Protein AF-A0A4U1FD34-F1 (afdb_monomer_lite)

Structure (mmCIF, N/CA/C/O backbone):
data_AF-A0A4U1FD34-F1
#
_entry.id   AF-A0A4U1FD34-F1
#
loop_
_atom_site.group_PDB
_atom_site.id
_atom_site.type_symbol
_atom_site.label_atom_id
_atom_site.label_alt_id
_atom_site.label_comp_id
_atom_site.label_asym_id
_atom_site.label_entity_id
_atom_site.label_seq_id
_atom_site.pdbx_PDB_ins_code
_atom_site.Cartn_x
_atom_site.Cartn_y
_atom_site.Cartn_z
_atom_site.occupancy
_atom_site.B_iso_or_equiv
_atom_site.auth_seq_id
_atom_site.auth_comp_id
_atom_site.auth_asym_id
_atom_site.auth_atom_id
_atom_site.pdbx_PDB_model_num
ATOM 1 N N . ASP A 1 1 ? -0.999 -6.916 -18.735 1.00 81.25 1 ASP A N 1
ATOM 2 C CA . ASP A 1 1 ? 0.150 -6.482 -19.553 1.00 81.25 1 ASP A CA 1
ATOM 3 C C . ASP A 1 1 ? 0.754 -7.635 -20.318 1.00 81.25 1 ASP A C 1
ATOM 5 O O . ASP A 1 1 ? 0.758 -8.758 -19.823 1.00 81.25 1 ASP A O 1
ATOM 9 N N . ILE A 1 2 ? 1.242 -7.348 -21.522 1.00 93.44 2 ILE A N 1
ATOM 10 C CA . ILE A 1 2 ? 2.091 -8.255 -22.298 1.00 93.44 2 ILE A CA 1
ATOM 11 C C . ILE A 1 2 ? 3.536 -7.967 -21.872 1.00 93.44 2 ILE A C 1
ATOM 13 O O . ILE A 1 2 ? 3.944 -6.807 -21.865 1.00 93.44 2 ILE A O 1
ATOM 17 N N . LEU A 1 3 ? 4.291 -8.997 -21.482 1.00 95.44 3 LEU A N 1
ATOM 18 C CA . LEU A 1 3 ? 5.647 -8.854 -20.942 1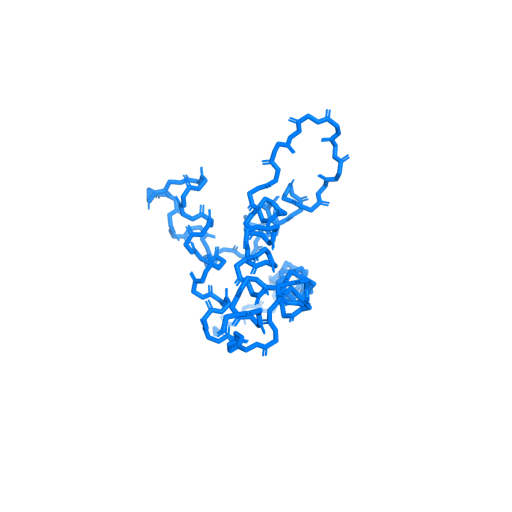.00 95.44 3 LEU A CA 1
ATOM 19 C C . LEU A 1 3 ? 6.698 -9.394 -21.914 1.00 95.44 3 LEU A C 1
ATOM 21 O O . LEU A 1 3 ? 6.504 -10.446 -22.521 1.00 95.44 3 LEU A O 1
ATOM 25 N N . ASP A 1 4 ? 7.838 -8.707 -21.998 1.00 96.81 4 ASP A N 1
ATOM 26 C CA . ASP A 1 4 ? 9.045 -9.248 -22.624 1.00 96.81 4 ASP A CA 1
ATOM 27 C C . ASP A 1 4 ? 9.757 -10.196 -21.646 1.00 96.81 4 ASP A C 1
ATOM 29 O O . ASP A 1 4 ? 9.964 -9.885 -20.465 1.00 96.81 4 ASP A O 1
ATOM 33 N N . TRP A 1 5 ? 10.161 -11.367 -22.135 1.00 97.56 5 TRP A N 1
ATOM 34 C CA . TRP A 1 5 ? 10.836 -12.382 -21.330 1.00 97.56 5 TRP A CA 1
ATOM 35 C C . TRP A 1 5 ? 12.118 -11.840 -20.686 1.00 97.56 5 TRP A C 1
ATOM 37 O O . TRP A 1 5 ? 12.378 -12.097 -19.509 1.00 97.56 5 TRP A O 1
ATOM 47 N N . LYS A 1 6 ? 12.887 -11.016 -21.414 1.00 97.94 6 LYS A N 1
ATOM 48 C CA . LYS A 1 6 ? 14.163 -10.468 -20.920 1.00 97.94 6 LYS A CA 1
ATOM 49 C C . LYS A 1 6 ? 13.998 -9.583 -19.680 1.00 97.94 6 LYS A C 1
ATOM 51 O O . LYS A 1 6 ? 14.897 -9.540 -18.844 1.00 97.94 6 LYS A O 1
ATOM 56 N N . THR A 1 7 ? 12.861 -8.901 -19.532 1.00 96.94 7 THR A N 1
ATOM 57 C CA . THR A 1 7 ? 12.578 -7.995 -18.402 1.00 96.94 7 THR A CA 1
ATOM 58 C C . THR A 1 7 ? 11.656 -8.613 -17.348 1.00 96.94 7 THR A C 1
ATOM 60 O O . THR A 1 7 ? 11.481 -8.044 -16.266 1.00 96.94 7 THR A O 1
ATOM 63 N N . SER A 1 8 ? 11.124 -9.812 -17.611 1.00 97.56 8 SER A N 1
ATOM 64 C CA . SER A 1 8 ? 10.132 -10.485 -16.765 1.00 97.56 8 SER A CA 1
ATOM 65 C C . SER A 1 8 ? 10.619 -10.712 -15.333 1.00 97.56 8 SER A C 1
ATOM 67 O O . SER A 1 8 ? 9.857 -10.511 -14.390 1.00 97.56 8 SER A O 1
ATOM 69 N N . ARG A 1 9 ? 11.900 -11.052 -15.131 1.00 98.12 9 ARG A N 1
ATOM 70 C CA . ARG A 1 9 ? 12.464 -11.235 -13.780 1.00 98.12 9 ARG A CA 1
ATOM 71 C C . ARG A 1 9 ? 12.331 -9.968 -12.929 1.00 98.12 9 ARG A C 1
ATOM 73 O O . ARG A 1 9 ? 11.856 -10.039 -11.799 1.00 98.12 9 ARG A O 1
ATOM 80 N N . THR A 1 10 ? 12.738 -8.820 -13.468 1.00 97.56 10 THR A N 1
ATOM 81 C CA . THR A 1 10 ? 12.664 -7.531 -12.764 1.00 97.56 10 THR A CA 1
ATOM 82 C C . THR A 1 10 ? 11.215 -7.120 -12.533 1.00 97.56 10 THR A C 1
ATOM 84 O O . THR A 1 10 ? 10.878 -6.656 -11.445 1.00 97.56 10 THR A O 1
ATOM 87 N N . PHE A 1 11 ? 10.347 -7.342 -13.525 1.00 97.12 11 PHE A N 1
ATOM 88 C CA . PHE A 1 11 ? 8.917 -7.084 -13.392 1.00 97.12 11 PHE A CA 1
ATOM 89 C C . PHE A 1 11 ? 8.306 -7.877 -12.230 1.00 97.12 11 PHE A C 1
ATOM 91 O O . PHE A 1 11 ? 7.717 -7.282 -11.328 1.00 97.12 11 PHE A O 1
ATOM 98 N N . PHE A 1 12 ? 8.479 -9.203 -12.214 1.00 97.75 12 PHE A N 1
ATOM 99 C CA . PHE A 1 12 ? 7.890 -10.059 -11.184 1.00 97.75 12 PHE A CA 1
ATOM 100 C C . PHE A 1 12 ? 8.485 -9.817 -9.802 1.00 97.75 12 PHE A C 1
ATOM 102 O O . PHE A 1 12 ? 7.744 -9.886 -8.826 1.00 97.75 12 PHE A O 1
ATOM 109 N N . TYR A 1 13 ? 9.774 -9.482 -9.708 1.00 98.19 13 TYR A N 1
ATOM 110 C CA . TYR A 1 13 ? 10.388 -9.101 -8.438 1.00 98.19 13 TYR A CA 1
ATOM 111 C C . TYR A 1 13 ? 9.633 -7.938 -7.779 1.00 98.19 13 TYR A C 1
ATOM 113 O O . TYR A 1 13 ? 9.143 -8.071 -6.657 1.00 98.19 13 TYR A O 1
ATOM 121 N N . TRP A 1 14 ? 9.470 -6.821 -8.495 1.00 98.38 14 TRP A N 1
ATOM 122 C CA . TRP A 1 14 ? 8.778 -5.653 -7.948 1.00 98.38 14 TRP A CA 1
ATOM 123 C C . TRP A 1 14 ? 7.280 -5.891 -7.794 1.00 98.38 14 TRP A C 1
ATOM 125 O O . TRP A 1 14 ? 6.690 -5.475 -6.799 1.00 98.38 14 TRP A O 1
ATOM 135 N N . ARG A 1 15 ? 6.654 -6.590 -8.747 1.00 97.88 15 ARG A N 1
ATOM 136 C CA . ARG A 1 15 ? 5.218 -6.873 -8.696 1.00 97.88 15 ARG A CA 1
ATOM 137 C C . ARG A 1 15 ? 4.854 -7.747 -7.501 1.00 97.88 15 ARG A C 1
ATOM 139 O O . ARG A 1 15 ? 3.903 -7.428 -6.797 1.00 97.88 15 ARG A O 1
ATOM 146 N N . LEU A 1 16 ? 5.596 -8.825 -7.255 1.00 98.31 16 LEU A N 1
ATOM 147 C CA . LEU A 1 16 ? 5.333 -9.710 -6.124 1.00 98.31 16 LEU A CA 1
ATOM 148 C C . LEU A 1 16 ? 5.584 -8.993 -4.796 1.00 98.31 16 LEU A C 1
ATOM 150 O O . LEU A 1 16 ? 4.756 -9.075 -3.894 1.00 98.31 16 LEU A O 1
ATOM 154 N N . ARG A 1 17 ? 6.684 -8.239 -4.694 1.00 98.31 17 ARG A N 1
ATOM 155 C CA . ARG A 1 17 ? 7.003 -7.452 -3.497 1.00 98.31 17 ARG A CA 1
ATOM 156 C C . ARG A 1 17 ? 5.907 -6.433 -3.176 1.00 98.31 17 ARG A C 1
ATOM 158 O O . ARG A 1 17 ? 5.470 -6.362 -2.033 1.00 98.31 17 ARG A O 1
ATOM 165 N N . ARG A 1 18 ? 5.393 -5.731 -4.193 1.00 97.56 18 ARG A N 1
ATOM 166 C CA . ARG A 1 18 ? 4.227 -4.843 -4.070 1.00 97.56 18 ARG A CA 1
ATOM 167 C C . ARG A 1 18 ? 3.020 -5.584 -3.508 1.00 97.56 18 ARG A C 1
ATOM 169 O O . ARG A 1 18 ? 2.441 -5.126 -2.533 1.00 97.56 18 ARG A O 1
ATOM 176 N N . LEU A 1 19 ? 2.646 -6.713 -4.114 1.00 96.88 19 LEU A N 1
ATOM 177 C CA . LEU A 1 19 ? 1.459 -7.471 -3.709 1.00 96.88 19 LEU A CA 1
ATOM 178 C C . LEU A 1 19 ? 1.548 -7.946 -2.254 1.00 96.88 19 LEU A C 1
ATOM 180 O O . LEU A 1 19 ? 0.560 -7.863 -1.533 1.00 96.88 19 LEU A O 1
ATOM 184 N N . LEU A 1 20 ? 2.726 -8.395 -1.813 1.00 98.00 20 LEU A N 1
ATOM 185 C CA . LEU A 1 20 ? 2.948 -8.831 -0.433 1.00 98.00 20 LEU A CA 1
ATOM 186 C C . LEU A 1 20 ? 2.854 -7.672 0.570 1.00 98.00 20 LEU A C 1
ATOM 188 O O . LEU A 1 20 ? 2.262 -7.833 1.634 1.00 98.00 20 LEU A O 1
ATOM 192 N N . LEU A 1 21 ? 3.405 -6.502 0.237 1.00 97.25 21 LEU A N 1
ATOM 193 C CA . LEU A 1 21 ? 3.322 -5.317 1.098 1.00 97.25 21 LEU A CA 1
ATOM 194 C C . LEU A 1 21 ? 1.900 -4.740 1.145 1.00 97.25 21 LEU A C 1
ATOM 196 O O . LEU A 1 21 ? 1.419 -4.395 2.223 1.00 97.25 21 LEU A O 1
ATOM 200 N N . GLU A 1 22 ? 1.205 -4.678 0.004 1.00 96.50 22 GLU A N 1
ATOM 201 C CA . GLU A 1 22 ? -0.208 -4.287 -0.043 1.00 96.50 22 GLU A CA 1
ATOM 202 C C . GLU A 1 22 ? -1.066 -5.239 0.805 1.00 96.50 22 GLU A C 1
ATOM 204 O O . GLU A 1 22 ? -1.896 -4.772 1.579 1.00 96.50 22 GLU A O 1
ATOM 209 N N . ASP A 1 23 ? -0.855 -6.556 0.704 1.00 96.31 23 ASP A N 1
ATOM 210 C CA . ASP A 1 23 ? -1.562 -7.560 1.511 1.00 96.31 23 ASP A CA 1
ATOM 211 C C . ASP A 1 23 ? -1.298 -7.394 3.016 1.00 96.31 23 ASP A C 1
ATOM 213 O O . ASP A 1 23 ? -2.230 -7.436 3.820 1.00 96.31 23 ASP A O 1
ATOM 217 N N . LEU A 1 24 ? -0.050 -7.122 3.410 1.00 95.94 24 LEU A N 1
ATOM 218 C CA . LEU A 1 24 ? 0.302 -6.853 4.805 1.00 95.94 24 LEU A CA 1
ATOM 219 C C . LEU A 1 24 ? -0.466 -5.643 5.350 1.00 95.94 24 LEU A C 1
ATOM 221 O O . LEU A 1 24 ? -1.064 -5.720 6.425 1.00 95.94 24 LEU A O 1
ATOM 225 N N . VAL A 1 25 ? -0.493 -4.537 4.603 1.00 95.62 25 VAL A N 1
ATOM 226 C CA . VAL A 1 25 ? -1.224 -3.332 5.014 1.00 95.62 25 VAL A CA 1
ATOM 227 C C . VAL A 1 25 ? -2.735 -3.574 5.025 1.00 95.62 25 VAL A C 1
ATOM 229 O O . VAL A 1 25 ? -3.406 -3.178 5.978 1.00 95.62 25 VAL A O 1
ATOM 232 N N . LYS A 1 26 ? -3.279 -4.276 4.023 1.00 96.06 26 LYS A N 1
ATOM 233 C CA . LYS A 1 26 ? -4.700 -4.657 3.981 1.00 96.06 26 LYS A CA 1
ATOM 234 C C . LYS A 1 26 ? -5.103 -5.455 5.210 1.00 96.06 26 LYS A C 1
ATOM 236 O O . LYS A 1 26 ? -6.109 -5.128 5.830 1.00 96.06 26 LYS A O 1
ATOM 241 N N . LYS A 1 27 ? -4.292 -6.435 5.614 1.00 96.00 27 LYS A N 1
ATOM 242 C CA . LYS A 1 27 ? -4.517 -7.215 6.838 1.00 96.00 27 LYS A CA 1
ATOM 243 C C . LYS A 1 27 ? -4.518 -6.337 8.084 1.00 96.00 27 LYS A C 1
ATOM 245 O O . LYS A 1 27 ? -5.402 -6.492 8.919 1.00 96.00 27 LYS A O 1
ATOM 250 N N . LYS A 1 28 ? -3.584 -5.384 8.204 1.00 95.88 28 LYS A N 1
ATOM 251 C CA . LYS A 1 28 ? -3.580 -4.426 9.325 1.00 95.88 28 LYS A CA 1
ATOM 252 C C . LYS A 1 28 ? -4.864 -3.586 9.366 1.00 95.88 28 LYS A C 1
ATOM 254 O O . LYS A 1 28 ? -5.457 -3.448 10.432 1.00 95.88 28 LYS A O 1
ATOM 259 N N . ILE A 1 29 ? -5.322 -3.075 8.221 1.00 96.38 29 ILE A N 1
ATOM 260 C CA . ILE A 1 29 ? -6.557 -2.277 8.125 1.00 96.38 29 ILE A CA 1
ATOM 261 C C . ILE A 1 29 ? -7.789 -3.129 8.450 1.00 96.38 29 ILE A C 1
ATOM 263 O O . ILE A 1 29 ? -8.619 -2.714 9.253 1.00 96.38 29 ILE A O 1
ATOM 267 N N . HIS A 1 30 ? -7.886 -4.331 7.883 1.00 96.00 30 HIS A N 1
ATOM 268 C CA . HIS A 1 30 ? -8.986 -5.257 8.148 1.00 96.00 30 HIS A CA 1
ATOM 269 C C . HIS A 1 30 ? -9.040 -5.672 9.626 1.00 96.00 30 HIS A C 1
ATOM 271 O O . HIS A 1 30 ? -10.115 -5.765 10.208 1.00 96.00 30 HIS A O 1
ATOM 277 N N . ASN A 1 31 ? -7.889 -5.867 10.277 1.00 95.81 31 ASN A N 1
ATOM 278 C CA . ASN A 1 31 ? -7.840 -6.129 11.718 1.00 95.81 31 ASN A CA 1
ATOM 279 C C . ASN A 1 31 ? -8.315 -4.927 12.552 1.00 95.81 31 ASN A C 1
ATOM 281 O O . ASN A 1 31 ? -8.856 -5.121 13.638 1.00 95.81 31 ASN A O 1
ATOM 285 N N . ALA A 1 32 ? -8.119 -3.697 12.067 1.00 96.62 32 ALA A N 1
ATOM 286 C CA . ALA A 1 32 ? -8.592 -2.485 12.734 1.00 96.62 32 ALA A CA 1
ATOM 287 C C . ALA A 1 32 ? -10.096 -2.238 12.534 1.00 96.62 32 ALA A C 1
ATOM 289 O O . ALA A 1 32 ? -10.754 -1.741 13.444 1.00 96.62 32 ALA A O 1
ATOM 290 N N . ASN A 1 33 ? -10.638 -2.579 11.364 1.00 96.62 33 ASN A N 1
ATOM 291 C CA . ASN A 1 33 ? -12.070 -2.545 11.090 1.00 96.62 33 ASN A CA 1
ATOM 292 C C . ASN A 1 33 ? -12.450 -3.647 10.078 1.00 96.62 33 ASN A C 1
ATOM 294 O O . ASN A 1 33 ? -12.279 -3.446 8.870 1.00 96.62 33 ASN A O 1
ATOM 298 N N . PRO A 1 34 ? -13.014 -4.775 10.552 1.00 95.81 34 PRO A N 1
ATOM 299 C CA . PRO A 1 34 ? -13.414 -5.892 9.693 1.00 95.81 34 PRO A CA 1
ATOM 300 C C . PRO A 1 34 ? -14.600 -5.600 8.759 1.00 95.81 34 PRO A C 1
ATOM 302 O O . PRO A 1 34 ? -14.898 -6.407 7.886 1.00 95.81 34 PRO A O 1
ATOM 305 N N . GLU A 1 35 ? -15.309 -4.477 8.928 1.00 95.94 35 GLU A N 1
ATOM 306 C CA . GLU A 1 35 ? -16.435 -4.100 8.057 1.00 95.94 35 GLU A CA 1
ATOM 307 C C . GLU A 1 35 ? -15.975 -3.474 6.729 1.00 95.94 35 GLU A C 1
ATOM 309 O O . GLU A 1 35 ? -16.784 -3.282 5.817 1.00 95.94 35 GLU A O 1
ATOM 314 N N . LEU A 1 36 ? -14.690 -3.119 6.610 1.00 95.81 36 LEU A N 1
ATOM 315 C CA . LEU A 1 36 ? -14.136 -2.530 5.396 1.00 95.81 36 LEU A CA 1
ATOM 316 C C . LEU A 1 36 ? -13.905 -3.602 4.327 1.00 95.81 36 LEU A C 1
ATOM 318 O O . LEU A 1 36 ? -13.176 -4.569 4.526 1.00 95.81 36 LEU A O 1
ATOM 322 N N . THR A 1 37 ? -14.481 -3.378 3.150 1.00 95.69 37 THR A N 1
ATOM 323 C CA . THR A 1 37 ? -1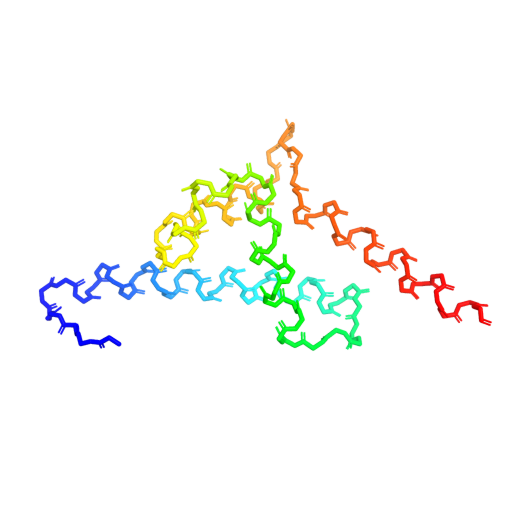4.278 -4.236 1.975 1.00 95.69 37 THR A CA 1
ATOM 324 C C . THR A 1 37 ? -12.921 -3.982 1.318 1.00 95.69 37 THR A C 1
ATOM 326 O O . THR A 1 37 ? -12.414 -2.858 1.330 1.00 95.69 37 THR A O 1
ATOM 329 N N . ASP A 1 38 ? -12.373 -4.983 0.627 1.00 93.06 38 ASP A N 1
ATOM 330 C CA . ASP A 1 38 ? -11.104 -4.857 -0.107 1.00 93.06 38 ASP A CA 1
ATOM 331 C C . ASP A 1 38 ? -11.074 -3.668 -1.079 1.00 93.06 38 ASP A C 1
ATOM 333 O O . ASP A 1 38 ? -10.055 -2.985 -1.205 1.00 93.06 38 ASP A O 1
ATOM 337 N N . GLY A 1 39 ? -12.196 -3.386 -1.751 1.00 94.50 39 GLY A N 1
ATOM 338 C CA . GLY A 1 39 ? -12.318 -2.245 -2.660 1.00 94.50 39 GLY A CA 1
ATOM 339 C C . GLY A 1 39 ? -12.194 -0.900 -1.939 1.00 94.50 39 GLY A C 1
ATOM 340 O O . GLY A 1 39 ? -11.501 -0.003 -2.423 1.00 94.50 39 GLY A O 1
ATOM 341 N N . GLN A 1 40 ? -12.808 -0.771 -0.757 1.00 96.12 40 GLN A N 1
ATOM 342 C CA . GLN A 1 40 ? -12.670 0.419 0.086 1.00 96.12 40 GLN A CA 1
ATOM 343 C C . GLN A 1 40 ? -11.234 0.565 0.589 1.00 96.12 40 GLN A C 1
ATOM 345 O O . GLN A 1 40 ? -10.665 1.649 0.481 1.00 96.12 40 GLN A O 1
ATOM 350 N N . ILE A 1 41 ? -10.619 -0.525 1.055 1.00 96.06 41 ILE A N 1
ATOM 351 C CA . ILE A 1 41 ? -9.235 -0.515 1.542 1.00 96.06 41 ILE A CA 1
ATOM 352 C C . ILE A 1 41 ? -8.266 -0.101 0.424 1.00 96.06 41 ILE A C 1
ATOM 354 O O . ILE A 1 41 ? -7.404 0.752 0.637 1.00 96.06 41 ILE A O 1
ATOM 358 N N . GLN A 1 42 ? -8.429 -0.632 -0.793 1.00 94.62 42 GLN A N 1
ATOM 359 C CA . GLN A 1 42 ? -7.601 -0.247 -1.940 1.00 94.62 42 GLN A CA 1
ATOM 360 C C . GLN A 1 42 ? -7.760 1.243 -2.285 1.00 94.62 42 GLN A C 1
ATOM 362 O O . GLN A 1 42 ? -6.770 1.926 -2.556 1.00 94.62 42 GLN A O 1
ATOM 367 N N . ALA A 1 43 ? -8.992 1.761 -2.263 1.00 95.69 43 ALA A N 1
ATOM 368 C CA . ALA A 1 43 ? -9.263 3.174 -2.518 1.00 95.69 43 ALA A CA 1
ATOM 369 C C . ALA A 1 43 ? -8.652 4.079 -1.436 1.00 95.69 43 ALA A C 1
ATOM 371 O O . ALA A 1 43 ? -8.083 5.122 -1.763 1.00 95.69 43 ALA A O 1
ATOM 372 N N . MET A 1 44 ? -8.718 3.664 -0.167 1.00 96.06 44 MET A N 1
ATOM 373 C CA . MET A 1 44 ? -8.088 4.362 0.956 1.00 96.06 44 MET A CA 1
ATOM 374 C C . MET A 1 44 ? -6.568 4.397 0.809 1.00 96.06 44 MET A C 1
ATOM 376 O O . MET A 1 44 ? -5.985 5.470 0.909 1.00 96.06 44 MET A O 1
ATOM 380 N N . LEU A 1 45 ? -5.931 3.271 0.474 1.00 95.31 45 LEU A N 1
ATOM 381 C CA . LEU A 1 45 ? -4.482 3.233 0.263 1.00 95.31 45 LEU A CA 1
ATOM 382 C C . LEU A 1 45 ? -4.037 4.141 -0.884 1.00 95.31 45 LEU A C 1
ATOM 384 O O . LEU A 1 45 ? -3.081 4.901 -0.729 1.00 95.31 45 LEU A O 1
ATOM 388 N N . ARG A 1 46 ? -4.761 4.120 -2.009 1.00 95.44 46 ARG A N 1
ATOM 389 C CA . ARG A 1 46 ? -4.487 5.026 -3.132 1.00 95.44 46 ARG A CA 1
ATOM 390 C C . ARG A 1 46 ? -4.641 6.487 -2.722 1.00 95.44 46 ARG A C 1
ATOM 392 O O . ARG A 1 46 ? -3.841 7.327 -3.124 1.00 95.44 46 ARG A O 1
ATOM 399 N N . ARG A 1 47 ? -5.665 6.795 -1.925 1.00 95.31 47 ARG A N 1
ATOM 400 C CA . ARG A 1 47 ? -5.892 8.141 -1.400 1.00 95.31 47 ARG A CA 1
ATOM 401 C C . ARG A 1 47 ? -4.742 8.586 -0.492 1.00 95.31 47 ARG A C 1
ATOM 403 O O . ARG A 1 47 ? -4.197 9.655 -0.736 1.00 95.31 47 ARG A O 1
ATOM 410 N N . TRP A 1 48 ? -4.336 7.771 0.479 1.00 95.25 48 TRP A N 1
ATOM 411 C CA . TRP A 1 48 ? -3.241 8.101 1.401 1.00 95.25 48 TRP A CA 1
ATOM 412 C C . TRP A 1 48 ? -1.909 8.293 0.679 1.00 95.25 48 TRP A C 1
ATOM 414 O O . TRP A 1 48 ? -1.154 9.202 1.010 1.00 95.25 48 TRP A O 1
ATOM 424 N N . PHE A 1 49 ? -1.640 7.486 -0.350 1.00 94.69 49 PHE A N 1
ATOM 425 C CA . PHE A 1 49 ? -0.483 7.688 -1.216 1.00 94.69 49 PHE A CA 1
ATOM 426 C C . PHE A 1 49 ? -0.500 9.073 -1.869 1.00 94.69 49 PHE A C 1
ATOM 428 O O . PHE A 1 49 ? 0.475 9.812 -1.776 1.00 94.69 49 PHE A O 1
ATOM 435 N N . VAL A 1 50 ? -1.620 9.453 -2.491 1.00 94.31 50 VAL A N 1
ATOM 436 C CA . VAL A 1 50 ? -1.758 10.756 -3.161 1.00 94.31 50 VAL A CA 1
ATOM 437 C C . VAL A 1 50 ? -1.694 11.923 -2.172 1.00 94.31 50 VAL A C 1
ATOM 439 O O . VAL A 1 50 ? -1.154 12.971 -2.516 1.00 94.31 50 VAL A O 1
ATOM 442 N N . GLU A 1 51 ? -2.212 11.758 -0.954 1.00 91.44 51 GLU A N 1
ATOM 443 C CA . GLU A 1 51 ? -2.133 12.771 0.107 1.00 91.44 51 GLU A CA 1
ATOM 444 C C . GLU A 1 51 ? -0.681 13.050 0.537 1.00 91.44 51 GLU A C 1
ATOM 446 O O . GLU A 1 51 ? -0.345 14.200 0.811 1.00 91.44 51 GLU A O 1
ATOM 451 N N . VAL A 1 52 ? 0.186 12.031 0.544 1.00 90.25 52 VAL A N 1
ATOM 452 C CA . VAL A 1 52 ? 1.603 12.157 0.937 1.00 90.25 52 VAL A CA 1
ATOM 453 C C . VAL A 1 52 ? 2.497 12.581 -0.227 1.00 90.25 52 VAL A C 1
ATOM 455 O O . VAL A 1 52 ? 3.312 13.489 -0.091 1.00 90.25 52 VAL A O 1
ATOM 458 N N . GLU A 1 53 ? 2.364 11.924 -1.378 1.00 89.94 53 GLU A N 1
ATOM 459 C CA . GLU A 1 53 ? 3.250 12.124 -2.533 1.00 89.94 53 GLU A CA 1
ATOM 460 C C . GLU A 1 53 ? 2.802 13.272 -3.450 1.00 89.94 53 GLU A C 1
ATOM 462 O O . GLU A 1 53 ? 3.583 13.770 -4.268 1.00 89.94 53 GLU A O 1
ATOM 467 N N . GLY A 1 54 ? 1.552 13.712 -3.307 1.00 91.06 54 GLY A N 1
ATOM 468 C CA . GLY A 1 54 ? 0.933 14.752 -4.115 1.00 91.06 54 GLY A CA 1
ATOM 469 C C . GLY A 1 54 ? 0.295 14.224 -5.403 1.00 91.06 54 GLY A C 1
ATOM 470 O O . GLY A 1 54 ? 0.716 13.234 -6.005 1.00 91.06 54 GLY A O 1
ATOM 471 N N . THR A 1 55 ? -0.724 14.940 -5.883 1.00 90.00 55 THR A N 1
ATOM 472 C CA . THR A 1 55 ? -1.494 14.586 -7.091 1.00 90.00 55 THR A CA 1
ATOM 473 C C . THR A 1 55 ? -0.644 14.522 -8.358 1.00 90.00 55 THR A C 1
ATOM 475 O O . THR A 1 55 ? -0.915 13.703 -9.234 1.00 90.00 55 THR A O 1
ATOM 478 N N . VAL A 1 56 ? 0.422 15.323 -8.438 1.00 87.25 56 VAL A N 1
ATOM 479 C CA . VAL A 1 56 ? 1.377 15.311 -9.559 1.00 87.25 56 VAL A CA 1
ATOM 480 C C . VAL A 1 56 ? 2.066 13.948 -9.693 1.00 87.25 56 VAL A C 1
ATOM 482 O O . VAL A 1 56 ? 2.379 13.529 -10.803 1.00 87.25 56 VAL A O 1
ATOM 485 N N . LY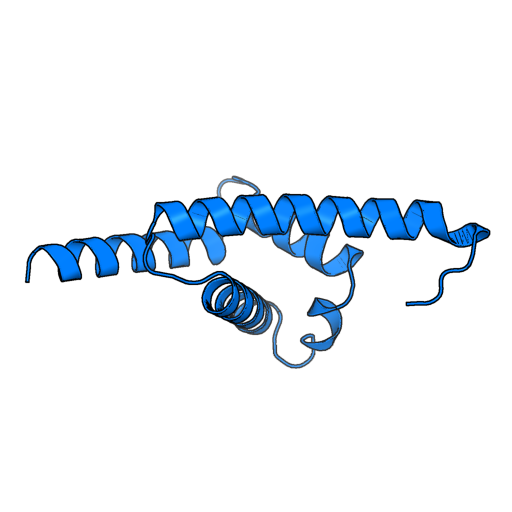S A 1 57 ? 2.249 13.218 -8.586 1.00 88.62 57 LYS A N 1
ATOM 486 C CA . LYS A 1 57 ? 2.831 11.872 -8.567 1.00 88.62 57 LYS A CA 1
ATOM 487 C C . LYS A 1 57 ? 1.783 10.756 -8.595 1.00 88.62 57 LYS A C 1
ATOM 489 O O . LYS A 1 57 ? 2.140 9.595 -8.453 1.00 88.62 57 LYS A O 1
ATOM 494 N N . ALA A 1 58 ? 0.499 11.044 -8.819 1.00 89.75 58 ALA A N 1
ATOM 495 C CA . ALA A 1 58 ? -0.542 10.012 -8.781 1.00 89.75 58 ALA A CA 1
ATOM 496 C C . ALA A 1 58 ? -0.322 8.873 -9.798 1.00 89.75 58 ALA A C 1
ATOM 498 O O . ALA A 1 58 ? -0.709 7.740 -9.528 1.00 89.75 58 ALA A O 1
ATOM 499 N N . TYR A 1 59 ? 0.334 9.147 -10.934 1.00 89.62 59 TYR A N 1
ATOM 500 C CA . TYR A 1 59 ? 0.691 8.128 -11.933 1.00 89.62 59 TYR A CA 1
ATOM 501 C C . TYR A 1 59 ? 1.675 7.073 -11.394 1.00 89.62 59 TYR A C 1
ATOM 503 O O . TYR A 1 59 ? 1.718 5.947 -11.881 1.00 89.62 59 TYR A O 1
ATOM 511 N N . VAL A 1 60 ? 2.454 7.425 -10.367 1.00 92.44 60 VAL A N 1
ATOM 512 C CA . VAL A 1 60 ? 3.463 6.563 -9.741 1.00 92.44 60 VAL A CA 1
ATOM 513 C C . VAL A 1 60 ? 2.816 5.415 -8.958 1.00 92.44 60 VAL A C 1
ATOM 515 O O . VAL A 1 60 ? 3.430 4.368 -8.783 1.00 92.44 60 VAL A O 1
ATOM 518 N N . TRP A 1 61 ? 1.544 5.552 -8.570 1.00 94.44 61 TRP A N 1
ATOM 519 C CA . TRP A 1 61 ? 0.762 4.487 -7.932 1.00 94.44 61 TRP A CA 1
ATOM 520 C C . TRP A 1 61 ? 0.737 3.180 -8.747 1.00 94.44 61 TRP A C 1
ATOM 522 O O . TRP A 1 61 ? 0.690 2.073 -8.197 1.00 94.44 61 TRP A O 1
ATOM 532 N N . ASP A 1 62 ? 0.779 3.291 -10.073 1.00 93.75 62 ASP A N 1
ATOM 533 C CA . ASP A 1 62 ? 0.754 2.138 -10.970 1.00 93.75 62 ASP A CA 1
ATOM 534 C C . ASP A 1 62 ? 2.162 1.556 -11.210 1.00 93.75 62 ASP A C 1
ATOM 536 O O . ASP A 1 62 ? 2.291 0.406 -11.636 1.00 93.75 62 ASP A O 1
ATOM 540 N N . ASN A 1 63 ? 3.228 2.272 -10.832 1.00 96.00 63 ASN A N 1
ATOM 541 C CA . ASN A 1 63 ? 4.598 1.767 -10.878 1.00 96.00 63 ASN A CA 1
ATOM 542 C C . ASN A 1 63 ? 4.883 0.838 -9.685 1.00 96.00 63 ASN A C 1
ATOM 544 O O . ASN A 1 63 ? 4.798 1.227 -8.522 1.00 96.00 63 ASN A O 1
ATOM 548 N N . ASN A 1 64 ? 5.258 -0.414 -9.970 1.00 96.69 64 ASN A N 1
ATOM 549 C CA . ASN A 1 64 ? 5.512 -1.406 -8.923 1.00 96.69 64 ASN A CA 1
ATOM 550 C C . ASN A 1 64 ? 6.685 -1.041 -8.006 1.00 96.69 64 ASN A C 1
ATOM 552 O O . ASN A 1 64 ? 6.600 -1.292 -6.810 1.00 96.69 64 ASN A O 1
ATOM 556 N N . LYS A 1 65 ? 7.776 -0.496 -8.552 1.00 96.56 65 LYS A N 1
ATOM 557 C CA . LYS A 1 65 ? 8.975 -0.192 -7.768 1.00 96.56 65 LYS A CA 1
ATOM 558 C C . LYS A 1 65 ? 8.719 0.981 -6.831 1.00 96.56 65 LYS A C 1
ATOM 560 O O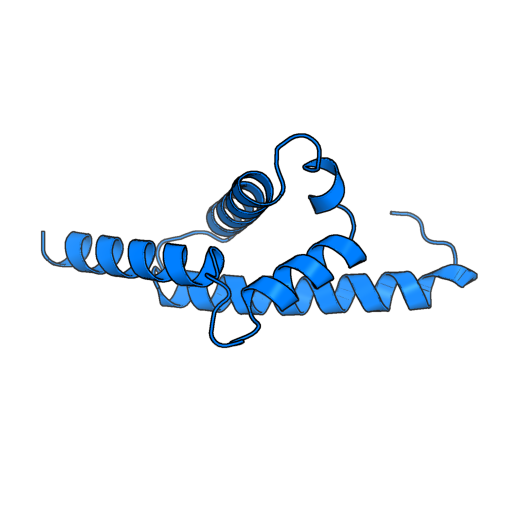 . LYS A 1 65 ? 8.935 0.858 -5.632 1.00 96.56 65 LYS A O 1
ATOM 565 N N . ASP A 1 66 ? 8.211 2.078 -7.374 1.00 95.06 66 ASP A N 1
ATOM 566 C CA . ASP A 1 66 ? 8.014 3.301 -6.600 1.00 95.06 66 ASP A CA 1
ATOM 567 C C . ASP A 1 66 ? 6.970 3.103 -5.489 1.00 95.06 66 ASP A C 1
ATOM 569 O O . ASP A 1 66 ? 7.149 3.585 -4.370 1.00 95.06 66 ASP A O 1
ATOM 573 N N . LEU A 1 67 ? 5.907 2.326 -5.754 1.00 95.69 67 LEU A N 1
ATOM 574 C CA . LEU A 1 67 ? 4.940 2.000 -4.709 1.00 95.69 67 LEU A CA 1
ATOM 575 C C . LEU A 1 67 ? 5.537 1.100 -3.620 1.00 95.69 67 LEU A C 1
ATOM 577 O O . LEU A 1 67 ? 5.220 1.285 -2.448 1.00 95.69 67 LEU A O 1
ATOM 581 N N . VAL A 1 68 ? 6.401 0.142 -3.978 1.00 97.00 68 VAL A N 1
ATOM 582 C CA . VAL A 1 68 ? 7.124 -0.670 -2.985 1.00 97.00 68 VAL A CA 1
ATOM 583 C C . VAL A 1 68 ? 7.987 0.214 -2.097 1.00 97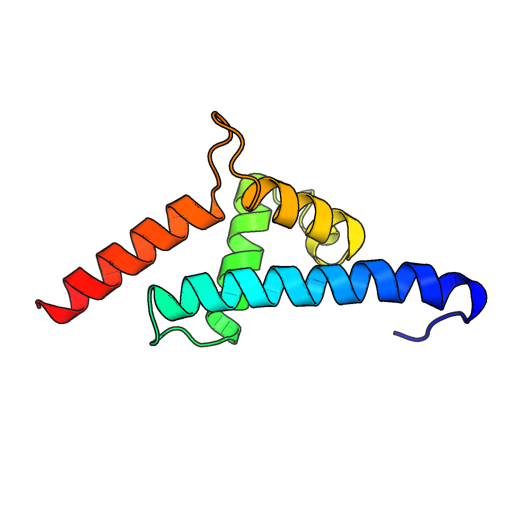.00 68 VAL A C 1
ATOM 585 O O . VAL A 1 68 ? 7.894 0.101 -0.881 1.00 97.00 68 VAL A O 1
ATOM 588 N N . GLU A 1 69 ? 8.771 1.119 -2.683 1.00 94.94 69 GLU A N 1
ATOM 589 C CA . GLU A 1 69 ? 9.632 2.028 -1.920 1.00 94.94 69 GLU A CA 1
ATOM 590 C C . GLU A 1 69 ? 8.820 2.914 -0.966 1.00 94.94 69 GLU A C 1
ATOM 592 O O . GLU A 1 69 ? 9.241 3.170 0.162 1.00 94.94 69 GLU A O 1
ATOM 597 N N . TRP A 1 70 ? 7.637 3.366 -1.388 1.00 94.31 70 TRP A N 1
ATOM 598 C CA . TRP A 1 70 ? 6.733 4.105 -0.512 1.00 94.31 70 TRP A CA 1
ATOM 599 C C . TRP A 1 70 ? 6.171 3.230 0.617 1.00 94.31 70 TRP A C 1
ATOM 601 O O . TRP A 1 70 ? 6.241 3.627 1.778 1.00 94.31 70 TRP A O 1
ATOM 611 N N . LEU A 1 71 ? 5.660 2.032 0.309 1.00 94.94 71 LEU A N 1
ATOM 612 C CA . LEU A 1 71 ? 5.115 1.106 1.311 1.00 94.94 71 LEU A CA 1
ATOM 613 C C . LEU A 1 71 ? 6.166 0.716 2.355 1.00 94.94 71 LEU A C 1
ATOM 615 O O . LEU A 1 71 ? 5.859 0.669 3.542 1.00 94.94 71 LEU A O 1
ATOM 619 N N . GLU A 1 72 ? 7.406 0.481 1.932 1.00 94.38 72 GLU A N 1
ATOM 620 C CA . GLU A 1 72 ? 8.520 0.184 2.833 1.00 94.38 72 GLU A CA 1
ATOM 621 C C . GLU A 1 72 ? 8.810 1.343 3.779 1.00 94.38 72 GLU A C 1
ATOM 623 O O . GLU A 1 72 ? 8.929 1.118 4.977 1.00 94.38 72 GLU A O 1
ATOM 628 N N . LYS A 1 73 ? 8.833 2.584 3.279 1.00 92.00 73 LYS A N 1
ATOM 629 C CA . LYS A 1 73 ? 8.988 3.777 4.128 1.00 92.00 73 LYS A CA 1
ATOM 630 C C . LYS A 1 73 ? 7.853 3.925 5.138 1.00 92.00 73 LYS A C 1
ATOM 632 O O . LYS A 1 73 ? 8.096 4.339 6.261 1.00 92.00 73 LYS A O 1
ATOM 637 N N . GLN A 1 74 ? 6.618 3.600 4.749 1.00 91.06 74 GLN A N 1
ATOM 638 C CA . GLN A 1 74 ? 5.468 3.669 5.657 1.00 91.06 74 GLN A CA 1
ATOM 639 C C . GLN A 1 74 ? 5.469 2.550 6.709 1.00 91.06 74 GLN A C 1
ATOM 641 O O . GLN A 1 74 ? 4.867 2.716 7.768 1.00 91.06 74 GLN A O 1
ATOM 646 N N . LEU A 1 75 ? 6.094 1.409 6.416 1.00 89.44 75 LEU A N 1
ATOM 647 C CA . LEU A 1 75 ? 6.174 0.253 7.314 1.00 89.44 75 LEU A CA 1
ATOM 648 C C . LEU A 1 75 ? 7.467 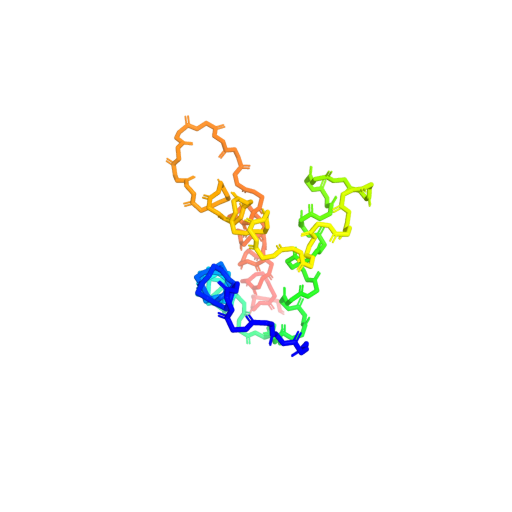0.209 8.138 1.00 89.44 75 LEU A C 1
ATOM 650 O O . LEU A 1 75 ? 7.541 -0.572 9.083 1.00 89.44 75 LEU A O 1
ATOM 654 N N . ALA A 1 76 ? 8.474 1.007 7.786 1.00 86.81 76 ALA A N 1
ATOM 655 C CA . ALA A 1 76 ? 9.705 1.129 8.548 1.00 86.81 76 ALA A CA 1
ATOM 656 C C . ALA A 1 76 ? 9.434 1.847 9.880 1.00 86.81 76 ALA A C 1
ATOM 658 O O . ALA A 1 76 ? 8.968 2.983 9.907 1.00 86.81 76 ALA A O 1
ATOM 659 N N . GLU A 1 77 ? 9.757 1.183 10.988 1.00 66.12 77 GLU A N 1
ATOM 660 C CA . GLU A 1 77 ? 9.655 1.711 12.356 1.00 66.12 77 GLU A CA 1
ATOM 661 C C . GLU A 1 77 ? 10.861 2.605 12.715 1.00 66.12 77 GLU A C 1
ATOM 663 O O . GLU A 1 77 ? 11.367 2.555 13.832 1.00 66.12 77 GLU A O 1
ATOM 668 N N . GLU A 1 78 ? 11.387 3.394 11.770 1.00 60.44 78 GLU A N 1
ATOM 669 C CA . GLU A 1 78 ? 12.484 4.313 12.091 1.00 60.44 78 GLU A CA 1
ATOM 670 C C . GLU A 1 78 ? 11.956 5.477 12.944 1.00 60.44 78 GLU A C 1
ATOM 672 O O . GLU A 1 78 ? 11.120 6.272 12.498 1.00 60.44 78 GLU A O 1
ATOM 677 N N . ASP A 1 79 ? 12.459 5.551 14.183 1.00 47.09 79 ASP A N 1
ATOM 678 C CA . ASP A 1 79 ? 12.155 6.549 15.213 1.00 47.09 79 ASP A CA 1
ATOM 679 C C . ASP A 1 79 ? 12.264 7.987 14.668 1.00 47.09 79 ASP A C 1
ATOM 681 O O . ASP A 1 79 ? 13.319 8.621 14.689 1.00 47.09 79 ASP A O 1
ATOM 685 N N . GLY A 1 80 ? 11.147 8.517 14.161 1.00 56.28 80 GLY A N 1
ATOM 686 C CA . GLY A 1 80 ? 11.017 9.906 13.714 1.00 56.28 80 GLY A CA 1
ATOM 687 C C . GLY A 1 80 ? 10.165 10.112 12.460 1.00 56.28 80 GLY A C 1
ATOM 688 O O . GLY A 1 80 ? 9.591 11.191 12.295 1.00 56.28 80 GLY A O 1
ATOM 689 N N . ALA A 1 81 ? 10.016 9.102 11.597 1.00 63.19 81 ALA A N 1
ATOM 690 C CA . ALA A 1 81 ? 9.168 9.209 10.410 1.00 63.19 81 ALA A CA 1
ATOM 691 C C . ALA A 1 81 ? 7.704 8.891 10.762 1.00 63.19 81 ALA A C 1
ATOM 693 O O . ALA A 1 81 ? 7.348 7.771 11.123 1.00 63.19 81 ALA A O 1
ATOM 694 N N . ARG A 1 82 ? 6.817 9.888 10.662 1.00 73.94 82 ARG A N 1
ATOM 695 C CA . ARG A 1 82 ? 5.381 9.704 10.919 1.00 73.94 82 ARG A CA 1
ATOM 696 C C . ARG A 1 82 ? 4.750 8.904 9.774 1.00 73.94 82 ARG A C 1
ATOM 698 O O . ARG A 1 82 ? 4.503 9.451 8.702 1.00 73.94 82 ARG A O 1
ATOM 705 N N . SER A 1 83 ? 4.498 7.615 10.004 1.00 88.94 83 SER A N 1
ATOM 706 C CA . SER A 1 83 ? 3.769 6.759 9.061 1.00 88.94 83 SER A CA 1
ATOM 707 C C . SER A 1 83 ? 2.300 7.171 8.982 1.00 88.94 83 SER A C 1
ATOM 709 O O . SER A 1 83 ? 1.561 7.106 9.968 1.00 88.94 83 SER A O 1
ATOM 711 N N . VAL A 1 84 ? 1.870 7.574 7.788 1.00 90.88 84 VAL A N 1
ATOM 712 C CA . VAL A 1 84 ? 0.481 7.949 7.501 1.00 90.88 84 VAL A CA 1
ATOM 713 C C . VAL A 1 84 ? -0.420 6.720 7.512 1.00 90.88 84 VAL A C 1
ATOM 715 O O . VAL A 1 84 ? -1.563 6.804 7.955 1.00 90.88 84 VAL A O 1
ATOM 718 N N . ILE A 1 85 ? 0.096 5.561 7.091 1.00 92.94 85 ILE A N 1
ATOM 719 C CA . ILE A 1 85 ? -0.645 4.295 7.157 1.00 92.94 85 ILE A CA 1
ATOM 720 C C . ILE A 1 85 ? -0.959 3.948 8.617 1.00 92.94 85 ILE A C 1
ATOM 722 O O . ILE A 1 85 ? -2.122 3.733 8.955 1.00 92.94 85 ILE A O 1
ATOM 726 N N . GLU A 1 86 ? 0.049 3.937 9.491 1.00 91.69 86 GLU A N 1
ATOM 727 C CA . GLU A 1 86 ? -0.139 3.578 10.902 1.00 91.69 86 GLU A CA 1
ATOM 728 C C . GLU A 1 86 ? -1.015 4.592 11.646 1.00 91.69 86 GLU A C 1
ATOM 730 O O . GLU A 1 86 ? -1.872 4.214 12.448 1.00 91.69 86 GLU A O 1
ATOM 735 N N . GLU A 1 87 ? -0.850 5.888 11.372 1.00 92.50 87 GLU A N 1
ATOM 736 C CA . GLU A 1 87 ? -1.705 6.918 11.958 1.00 92.50 87 GLU A CA 1
ATOM 737 C C . GLU A 1 87 ? -3.172 6.758 11.531 1.00 92.50 87 GLU A C 1
ATOM 739 O O . GLU A 1 87 ? -4.068 6.767 12.377 1.00 92.50 87 GLU A O 1
ATOM 744 N N . ASN A 1 88 ? -3.429 6.537 10.242 1.00 95.31 88 ASN A N 1
ATOM 745 C CA . ASN A 1 88 ? -4.791 6.358 9.750 1.00 95.31 88 ASN A CA 1
ATOM 746 C C . ASN A 1 88 ? -5.439 5.075 10.281 1.00 95.31 88 ASN A C 1
ATOM 748 O O . ASN A 1 88 ? -6.624 5.085 10.615 1.00 95.31 88 ASN A O 1
ATOM 752 N N . ILE A 1 89 ? -4.676 3.991 10.442 1.00 95.56 89 ILE A N 1
ATOM 753 C CA . ILE A 1 89 ? -5.166 2.752 11.064 1.00 95.56 89 ILE A CA 1
ATOM 754 C C . ILE A 1 89 ? -5.604 2.992 12.517 1.00 95.56 89 ILE A C 1
ATOM 756 O O . ILE A 1 89 ? -6.642 2.469 12.932 1.00 95.56 89 ILE A O 1
ATOM 760 N N . LYS A 1 90 ? -4.885 3.828 13.281 1.00 94.88 90 LYS A N 1
ATOM 761 C CA . LYS A 1 90 ? -5.293 4.205 14.648 1.00 94.88 90 LYS A CA 1
ATOM 762 C C . LYS A 1 90 ? -6.639 4.930 14.660 1.00 94.88 90 LYS A C 1
ATOM 764 O O . LYS A 1 90 ? -7.479 4.615 15.503 1.00 94.88 90 LYS A O 1
ATOM 769 N N . TYR A 1 91 ? -6.866 5.860 13.730 1.00 95.69 91 TYR A N 1
ATOM 770 C CA . TYR A 1 91 ? -8.157 6.547 13.618 1.00 95.69 91 TYR A CA 1
ATOM 771 C C . TYR A 1 91 ? -9.285 5.589 13.216 1.00 95.69 91 TYR A C 1
ATOM 773 O O . TYR A 1 91 ? -10.337 5.609 13.847 1.00 95.69 91 TYR A O 1
ATOM 781 N N . ILE A 1 92 ? -9.047 4.690 12.254 1.00 96.12 92 ILE A N 1
ATOM 782 C CA . ILE A 1 92 ? -10.025 3.669 11.835 1.00 96.12 92 ILE A CA 1
ATOM 783 C C . ILE A 1 92 ? -10.437 2.779 13.011 1.00 96.12 92 ILE A C 1
ATOM 785 O O . ILE A 1 92 ? -11.626 2.564 13.231 1.00 96.12 92 ILE A O 1
ATOM 789 N N . SER A 1 93 ? -9.460 2.281 13.774 1.00 96.38 93 SER A N 1
ATOM 790 C CA . SER A 1 93 ? -9.707 1.431 14.943 1.00 96.38 93 SER A CA 1
ATOM 791 C C . SER A 1 93 ? -10.518 2.170 16.011 1.00 96.38 93 SER A C 1
ATOM 793 O O . SER A 1 93 ? -11.513 1.652 16.520 1.00 96.38 93 SER A O 1
ATOM 795 N N . ARG A 1 94 ? -10.146 3.424 16.306 1.00 96.44 94 ARG A N 1
ATOM 796 C CA . ARG A 1 94 ? -10.863 4.270 17.267 1.00 96.44 94 ARG A CA 1
ATOM 797 C C . ARG A 1 94 ? -12.317 4.496 16.852 1.00 96.44 94 ARG A C 1
ATOM 799 O O . ARG A 1 94 ? -13.208 4.320 17.680 1.00 96.44 94 ARG A O 1
ATOM 806 N N . ASP A 1 95 ? -12.553 4.869 15.598 1.00 96.00 95 ASP A N 1
ATOM 807 C CA . ASP A 1 95 ? -13.899 5.114 15.074 1.00 96.00 95 ASP A CA 1
ATOM 808 C C . ASP A 1 95 ? -14.744 3.838 15.074 1.00 96.00 95 ASP A C 1
ATOM 810 O O . ASP A 1 95 ? -15.923 3.878 15.429 1.00 96.00 95 ASP A O 1
ATOM 814 N N . TYR A 1 96 ? -14.137 2.692 14.749 1.00 95.88 96 TYR A N 1
ATOM 815 C CA . TYR A 1 96 ? -14.806 1.398 14.814 1.00 95.88 96 TYR A CA 1
ATOM 816 C C . TYR A 1 96 ? -15.254 1.065 16.243 1.00 95.88 96 TYR A C 1
ATOM 818 O O . TYR A 1 96 ? -16.427 0.769 16.455 1.00 95.88 96 TYR A O 1
ATOM 826 N N . VAL A 1 97 ? -14.372 1.194 17.243 1.00 95.50 97 VAL A N 1
ATOM 827 C CA . VAL A 1 97 ? -14.725 0.955 18.655 1.00 95.50 97 VAL A CA 1
ATOM 828 C C . VAL A 1 97 ? -15.826 1.908 19.129 1.00 95.50 97 VAL A C 1
ATOM 830 O O . VAL A 1 97 ? -16.770 1.474 19.787 1.00 95.50 97 VAL A O 1
ATOM 833 N N . LEU A 1 98 ? -15.756 3.193 18.766 1.00 95.56 98 LEU A N 1
ATOM 834 C CA . LEU A 1 98 ? -16.795 4.170 19.112 1.00 95.56 98 LEU A CA 1
ATOM 835 C C . LEU A 1 98 ? -18.154 3.819 18.497 1.00 95.56 98 LEU A C 1
ATOM 837 O O . LEU A 1 98 ? -19.180 3.992 19.154 1.00 95.56 98 LEU A O 1
ATOM 841 N N . LYS A 1 99 ? -18.169 3.298 17.264 1.00 95.25 99 LYS A N 1
ATOM 842 C CA . LYS A 1 99 ? -19.388 2.834 16.594 1.00 95.25 99 LYS A CA 1
ATOM 843 C C . LYS A 1 99 ? -20.028 1.637 17.308 1.00 95.25 99 LYS A C 1
ATOM 845 O O . LYS A 1 99 ? -21.245 1.540 17.287 1.00 95.25 99 LYS A O 1
ATOM 850 N N . GLN A 1 100 ? -19.246 0.762 17.947 1.00 91.31 100 GLN A N 1
ATOM 851 C CA . GLN A 1 100 ? -19.768 -0.414 18.666 1.00 91.31 100 GLN A CA 1
ATOM 852 C C . GLN A 1 100 ? -20.392 -0.079 20.032 1.00 91.31 100 GLN A C 1
ATOM 854 O O . GLN A 1 100 ? -21.171 -0.867 20.560 1.00 91.31 100 GLN A O 1
ATOM 859 N N . ILE A 1 101 ? -20.028 1.059 20.634 1.00 92.12 101 ILE A N 1
ATOM 860 C CA . ILE A 1 101 ? -20.528 1.481 21.958 1.00 92.12 101 ILE A CA 1
ATOM 861 C C . ILE A 1 101 ? -21.841 2.278 21.843 1.00 92.12 101 ILE A C 1
ATOM 863 O O . ILE A 1 101 ? -22.556 2.438 22.833 1.00 92.12 101 ILE A O 1
ATOM 867 N N . ARG A 1 102 ? -22.147 2.799 20.652 1.00 73.44 102 ARG A N 1
ATOM 868 C CA . ARG A 1 102 ? -23.326 3.622 20.374 1.00 73.44 102 ARG A CA 1
ATOM 869 C C . ARG A 1 102 ? -24.490 2.786 19.859 1.00 73.44 102 ARG A C 1
ATOM 871 O O . ARG A 1 102 ? -25.625 3.103 20.275 1.00 73.44 102 ARG A O 1
#

Secondary structure (DSSP, 8-state):
----HHHHHHHHHHHHHHHHHHHHHHHHHHHH-TT--HHHHHHHHHHHHHHHH-GGGGGGGG-HHHHHHHHHHHH---TT---HHHHHHHHHHHHHHHHHH-

InterPro domains:
  IPR029045 ClpP/crotonase-like domain superfamily [SSF52096] (1-101)
  IPR049076 Acetyl-CoA carboxylase [PTHR45728] (1-101)

pLDDT: mean 92.5, std 8.84, range [47.09, 98.38]

Sequence (102 aa):
DILDWKTSRTFFYWRLRRLLLEDLVKKKIHNANPELTDGQIQAMLRRWFVEVEGTVKAYVWDNNKDLVEWLEKQLAEEDGARSVIEENIKYISRDYVLKQIR

Foldseek 3Di:
DDDDPVCVVVVCVLQVLQVVLLVVLVVLLCVLPVVDDPVNSVVVVLVLCCVVVPPVCSVCCPPSNSSSVVSCLLPDPPPPDDRPSVVVSVVSNVVRVVVVVD

Organism: Monodon monoceros (NCBI:txid40151)

Radius of gyration: 15.5 Å; chains: 1; bounding box: 38×28×45 Å